Protein AF-A0A3D3HCY0-F1 (afdb_monomer_lite)

Sequence (60 aa):
KLMTYIMATRFLTDYIDGDNYYKIKYPLHNLQRTRVQLTLLQDMEAQWDKMVHIIKKISK

Structure (mmCIF, N/CA/C/O backbone):
data_AF-A0A3D3HCY0-F1
#
_entry.id   AF-A0A3D3HCY0-F1
#
loop_
_atom_site.group_PDB
_atom_site.id
_atom_site.type_symbol
_atom_site.label_atom_id
_atom_site.label_alt_id
_atom_site.label_comp_id
_atom_site.label_asym_id
_atom_site.label_entity_id
_atom_site.label_seq_id
_atom_site.pdbx_PDB_ins_code
_atom_site.Cartn_x
_atom_site.Cartn_y
_atom_site.Cartn_z
_atom_site.occupancy
_atom_site.B_iso_or_equiv
_atom_site.auth_seq_id
_atom_site.auth_comp_id
_atom_site.auth_asym_id
_atom_site.auth_atom_id
_atom_site.pdbx_PDB_model_num
ATOM 1 N N . LYS A 1 1 ? -3.914 4.915 7.8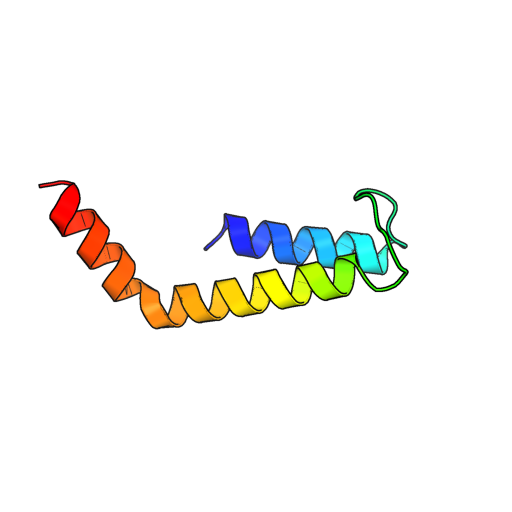40 1.00 90.19 1 LYS A N 1
ATOM 2 C CA . LYS A 1 1 ? -4.592 4.859 6.524 1.00 90.19 1 LYS A CA 1
ATOM 3 C C . LYS A 1 1 ? -3.910 5.777 5.517 1.00 90.19 1 LYS A C 1
ATOM 5 O O . LYS A 1 1 ? -3.266 5.257 4.623 1.00 90.19 1 LYS A O 1
ATOM 10 N N . LEU A 1 2 ? -3.936 7.107 5.706 1.00 96.38 2 LEU A N 1
ATOM 11 C CA . LEU A 1 2 ? -3.356 8.053 4.737 1.00 96.38 2 LEU A CA 1
ATOM 12 C C . LEU A 1 2 ? -1.873 7.793 4.420 1.00 96.38 2 LEU A C 1
ATOM 14 O O . LEU A 1 2 ? -1.512 7.750 3.254 1.00 96.38 2 LEU A O 1
ATOM 18 N N . MET A 1 3 ? -1.029 7.551 5.430 1.00 97.94 3 MET A N 1
ATOM 19 C CA . MET A 1 3 ? 0.393 7.272 5.188 1.00 97.94 3 MET A CA 1
ATOM 20 C C . MET A 1 3 ? 0.609 6.003 4.347 1.00 97.94 3 MET A C 1
ATOM 22 O O . MET A 1 3 ? 1.363 6.027 3.382 1.00 97.94 3 MET A O 1
ATOM 26 N N . THR A 1 4 ? -0.096 4.915 4.670 1.00 98.00 4 THR A N 1
ATOM 27 C CA . THR A 1 4 ? -0.067 3.654 3.911 1.00 98.00 4 THR A CA 1
ATOM 28 C C . THR A 1 4 ? -0.485 3.867 2.455 1.00 98.00 4 THR A C 1
ATOM 30 O O . THR A 1 4 ? 0.186 3.395 1.542 1.00 98.00 4 THR A O 1
ATOM 33 N N . TYR A 1 5 ? -1.550 4.645 2.235 1.00 98.44 5 TYR A N 1
ATOM 34 C CA . TYR A 1 5 ? -2.012 5.011 0.898 1.00 98.44 5 TYR A CA 1
ATOM 35 C C . TYR A 1 5 ? -0.971 5.842 0.134 1.00 98.44 5 TYR A C 1
ATOM 37 O O . TYR A 1 5 ? -0.627 5.506 -0.994 1.00 98.44 5 TYR A O 1
ATOM 45 N N . ILE A 1 6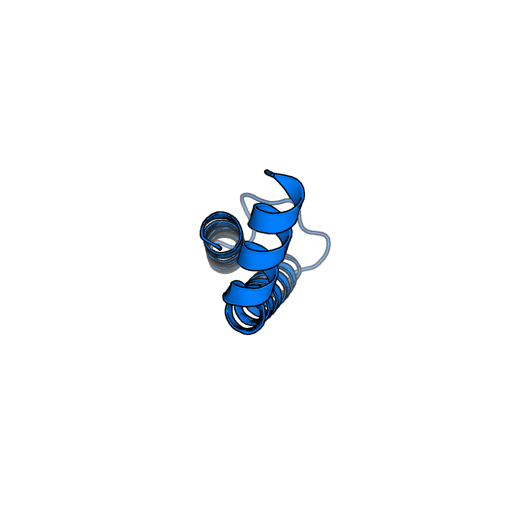 ? -0.400 6.876 0.764 1.00 98.62 6 ILE A N 1
ATOM 46 C CA . ILE A 1 6 ? 0.665 7.695 0.166 1.00 98.62 6 ILE A CA 1
ATOM 47 C C . ILE A 1 6 ? 1.856 6.819 -0.235 1.00 98.62 6 ILE A C 1
ATOM 49 O O . ILE A 1 6 ? 2.398 6.998 -1.323 1.00 98.62 6 ILE A O 1
ATOM 53 N N . MET A 1 7 ? 2.252 5.854 0.598 1.00 98.69 7 MET A N 1
ATOM 54 C CA . MET A 1 7 ? 3.348 4.941 0.264 1.00 98.69 7 MET A CA 1
ATOM 55 C C . MET A 1 7 ? 3.012 4.030 -0.918 1.00 98.69 7 MET A C 1
ATOM 57 O O . MET A 1 7 ? 3.852 3.881 -1.803 1.00 98.69 7 MET A O 1
ATOM 61 N N . ALA A 1 8 ? 1.800 3.466 -0.974 1.00 98.69 8 ALA A N 1
ATOM 62 C CA . ALA A 1 8 ? 1.347 2.684 -2.125 1.00 98.69 8 ALA A CA 1
ATOM 63 C C . ALA A 1 8 ? 1.426 3.501 -3.423 1.00 98.69 8 ALA A C 1
ATOM 65 O O . ALA A 1 8 ? 2.012 3.044 -4.404 1.00 98.69 8 ALA A O 1
ATOM 66 N N . THR A 1 9 ? 0.907 4.731 -3.401 1.00 98.69 9 THR A N 1
ATOM 67 C CA . THR A 1 9 ? 0.951 5.643 -4.548 1.00 98.69 9 THR A CA 1
ATOM 68 C C . THR A 1 9 ? 2.386 5.958 -4.949 1.00 98.69 9 THR A C 1
ATOM 70 O O . THR A 1 9 ? 2.721 5.842 -6.119 1.00 98.69 9 THR A O 1
ATOM 73 N N . ARG A 1 10 ? 3.266 6.286 -3.994 1.00 98.75 10 ARG A N 1
ATOM 74 C CA . ARG A 1 10 ? 4.670 6.616 -4.287 1.00 98.75 10 ARG A CA 1
ATOM 75 C C . ARG A 1 10 ? 5.435 5.448 -4.898 1.00 98.75 10 ARG A C 1
ATOM 77 O O . ARG A 1 10 ? 6.171 5.664 -5.852 1.00 98.75 10 ARG A O 1
ATOM 84 N N . PHE A 1 11 ? 5.263 4.231 -4.381 1.00 98.81 11 PHE A N 1
ATOM 85 C CA . PHE A 1 11 ? 5.895 3.052 -4.976 1.00 98.81 11 PHE A CA 1
ATOM 86 C C . PHE A 1 11 ? 5.347 2.757 -6.374 1.00 98.81 11 PHE A C 1
ATOM 88 O O . PHE A 1 11 ? 6.112 2.389 -7.260 1.00 98.81 11 PHE A O 1
ATOM 95 N N . LEU A 1 12 ? 4.044 2.945 -6.597 1.00 98.81 12 LEU A N 1
ATOM 96 C CA . LEU A 1 12 ? 3.442 2.731 -7.909 1.00 98.81 12 LEU A CA 1
ATOM 97 C C . LEU A 1 12 ? 3.918 3.765 -8.929 1.00 98.81 12 LEU A C 1
ATOM 99 O O . LEU A 1 12 ? 4.275 3.392 -10.040 1.00 98.81 12 LEU A O 1
ATOM 103 N N . THR A 1 13 ? 3.938 5.042 -8.548 1.00 98.75 13 THR A N 1
ATOM 104 C CA . THR A 1 13 ? 4.455 6.116 -9.397 1.00 98.75 13 THR A CA 1
ATOM 105 C C . THR A 1 13 ? 5.915 5.866 -9.741 1.00 98.75 13 THR A C 1
ATOM 107 O O . THR A 1 13 ? 6.260 5.945 -10.911 1.00 98.75 13 THR A O 1
ATOM 110 N N . ASP A 1 14 ? 6.746 5.500 -8.761 1.00 98.75 14 ASP A N 1
ATOM 111 C CA . ASP A 1 14 ? 8.161 5.211 -9.011 1.00 98.75 14 ASP A CA 1
ATOM 112 C C . ASP A 1 14 ? 8.340 4.018 -9.962 1.00 98.75 14 ASP A C 1
ATOM 114 O O . ASP A 1 14 ? 9.133 4.093 -10.889 1.00 98.75 14 ASP A O 1
ATOM 118 N N . TYR A 1 15 ? 7.534 2.960 -9.816 1.00 98.69 15 TYR A N 1
ATOM 119 C CA . TYR A 1 15 ? 7.548 1.823 -10.743 1.00 98.69 15 TYR A CA 1
ATOM 120 C C . TYR A 1 15 ? 7.171 2.211 -12.180 1.00 98.69 15 TYR A C 1
ATOM 122 O O . TYR A 1 15 ? 7.794 1.746 -13.131 1.00 98.69 15 TYR A O 1
ATOM 130 N N . ILE A 1 16 ? 6.166 3.076 -12.349 1.00 98.56 16 ILE A N 1
ATOM 131 C CA . ILE A 1 16 ? 5.749 3.575 -13.671 1.00 98.56 16 ILE A CA 1
ATOM 132 C C . ILE A 1 16 ? 6.819 4.498 -14.272 1.00 98.56 16 ILE A C 1
ATOM 134 O O . ILE A 1 16 ? 7.011 4.492 -15.486 1.00 98.56 16 ILE A O 1
ATOM 138 N N . ASP A 1 17 ? 7.528 5.252 -13.432 1.00 98.38 17 ASP A N 1
ATOM 139 C CA . ASP A 1 17 ? 8.607 6.163 -13.830 1.00 98.38 17 ASP A CA 1
ATOM 140 C C . ASP A 1 17 ? 9.947 5.446 -14.104 1.00 98.38 17 ASP A C 1
ATOM 142 O O . ASP A 1 17 ? 10.917 6.073 -14.519 1.00 98.38 17 ASP A O 1
ATOM 146 N N . GLY A 1 18 ? 10.017 4.122 -13.917 1.00 97.69 18 GLY A N 1
ATOM 147 C CA . GLY A 1 18 ? 11.224 3.331 -14.184 1.00 97.69 18 GLY A CA 1
ATOM 148 C C . GLY A 1 18 ? 12.163 3.157 -12.985 1.00 97.69 18 GLY A C 1
ATOM 149 O O . GLY A 1 18 ? 13.345 2.887 -13.179 1.00 97.69 18 GLY A O 1
ATOM 150 N N . ASP A 1 19 ? 11.641 3.262 -11.760 1.00 97.81 19 ASP A N 1
ATOM 151 C CA . ASP A 1 19 ? 12.337 3.015 -10.489 1.00 97.81 19 ASP A CA 1
ATOM 152 C C . ASP A 1 19 ? 13.514 3.979 -10.199 1.00 97.81 19 ASP A C 1
ATOM 154 O O . ASP A 1 19 ? 14.588 3.571 -9.745 1.00 97.81 19 ASP A O 1
ATOM 158 N N . ASN A 1 20 ? 13.311 5.281 -10.436 1.00 97.19 20 ASN A N 1
ATOM 159 C CA . ASN A 1 20 ? 14.343 6.319 -10.290 1.00 97.19 20 ASN A CA 1
ATOM 160 C C . ASN A 1 20 ? 14.557 6.797 -8.843 1.00 97.19 20 ASN A C 1
ATOM 162 O O . ASN A 1 20 ? 15.638 7.287 -8.500 1.00 97.19 20 ASN A O 1
ATOM 166 N N . TYR A 1 21 ? 13.535 6.709 -7.990 1.00 98.12 21 TYR A N 1
ATOM 167 C CA . TYR A 1 21 ? 13.547 7.294 -6.649 1.00 98.12 21 TYR A CA 1
ATOM 168 C C . TYR A 1 21 ? 13.948 6.284 -5.567 1.00 98.12 21 TYR A C 1
ATOM 170 O O . TYR A 1 21 ? 14.840 6.548 -4.752 1.00 98.12 21 TYR A O 1
ATOM 178 N N . TYR A 1 22 ? 13.286 5.125 -5.509 1.00 98.06 22 TYR A N 1
ATOM 179 C CA . TYR A 1 22 ? 13.553 4.106 -4.498 1.00 98.06 22 TYR A CA 1
ATOM 180 C C . TYR A 1 22 ? 14.537 3.060 -5.014 1.00 98.06 22 TYR A C 1
ATOM 182 O O . TYR A 1 22 ? 14.337 2.443 -6.051 1.00 98.06 22 TYR A O 1
ATOM 190 N N . LYS A 1 23 ? 15.557 2.735 -4.209 1.00 98.00 23 LYS A N 1
ATOM 191 C CA . LYS A 1 23 ? 16.460 1.618 -4.520 1.00 98.00 23 LYS A CA 1
ATOM 192 C C . LYS A 1 23 ? 15.678 0.303 -4.656 1.00 98.00 23 LYS A C 1
ATOM 194 O O . LYS A 1 23 ? 14.994 -0.132 -3.712 1.00 98.00 23 LYS A O 1
ATOM 199 N N . ILE A 1 24 ? 15.847 -0.356 -5.801 1.00 98.44 24 ILE A N 1
ATOM 200 C CA . ILE A 1 24 ? 15.288 -1.677 -6.103 1.00 98.44 24 ILE A CA 1
ATOM 201 C C . ILE A 1 24 ? 16.352 -2.778 -6.033 1.00 98.44 24 ILE A C 1
ATOM 203 O O . ILE A 1 24 ? 17.551 -2.520 -6.026 1.00 98.44 24 ILE A O 1
ATOM 207 N N . LYS A 1 25 ? 15.891 -4.030 -5.940 1.00 98.19 25 LYS A N 1
ATOM 208 C CA . LYS A 1 25 ? 16.736 -5.237 -5.971 1.00 98.19 25 LYS A CA 1
ATOM 209 C C . LYS A 1 25 ? 16.460 -6.099 -7.208 1.00 98.19 25 LYS A C 1
ATOM 211 O O . LYS A 1 25 ? 17.268 -6.954 -7.538 1.00 98.19 25 LYS A O 1
ATOM 216 N N . TYR A 1 26 ? 15.304 -5.907 -7.842 1.00 98.19 26 TYR A N 1
ATOM 217 C CA . TYR A 1 26 ? 14.828 -6.618 -9.027 1.00 98.19 26 TYR A CA 1
ATOM 218 C C . TYR A 1 26 ? 13.740 -5.768 -9.715 1.00 98.19 26 TYR A C 1
ATOM 220 O O . TYR A 1 26 ? 13.118 -4.950 -9.030 1.00 98.19 26 TYR A O 1
ATOM 228 N N . PRO A 1 27 ? 13.466 -5.966 -11.021 1.00 97.69 27 PRO A N 1
ATOM 229 C CA . PRO A 1 27 ? 12.628 -5.056 -11.820 1.00 97.69 27 PRO A CA 1
ATOM 230 C C . PRO A 1 27 ? 11.180 -4.853 -11.352 1.00 97.69 27 PRO A C 1
ATOM 232 O O . PRO A 1 27 ? 10.534 -3.904 -11.756 1.00 97.69 27 PRO A O 1
ATOM 235 N N . LEU A 1 28 ? 10.626 -5.748 -10.528 1.00 98.44 28 LEU A N 1
ATOM 236 C CA . LEU A 1 28 ? 9.240 -5.655 -10.036 1.00 98.44 28 LEU A CA 1
ATOM 237 C C . LEU A 1 28 ? 9.153 -5.236 -8.562 1.00 98.44 28 LEU A C 1
ATOM 239 O O . LEU A 1 28 ? 8.102 -5.380 -7.934 1.00 98.44 28 LEU A O 1
ATOM 243 N N . HIS A 1 29 ? 10.252 -4.760 -7.973 1.00 98.62 29 HIS A N 1
ATOM 244 C CA . HIS A 1 29 ? 10.342 -4.572 -6.525 1.00 98.62 29 HIS A CA 1
ATOM 245 C C . HIS A 1 29 ? 9.393 -3.483 -6.013 1.00 98.62 29 HIS A C 1
ATOM 247 O O . HIS A 1 29 ? 8.697 -3.707 -5.021 1.00 98.62 29 HIS A O 1
ATOM 253 N N . ASN A 1 30 ? 9.309 -2.333 -6.687 1.00 98.69 30 ASN A N 1
ATOM 254 C CA . ASN A 1 30 ? 8.369 -1.286 -6.290 1.00 98.69 30 ASN A CA 1
ATOM 255 C C . ASN A 1 30 ? 6.913 -1.685 -6.563 1.00 98.69 30 ASN A C 1
ATOM 257 O O . ASN A 1 30 ? 6.071 -1.470 -5.696 1.00 98.69 30 ASN A O 1
ATOM 261 N N . LEU A 1 31 ? 6.621 -2.401 -7.655 1.00 98.75 31 LEU A N 1
ATOM 262 C CA . LEU A 1 31 ? 5.289 -2.978 -7.876 1.00 98.75 31 LEU A CA 1
ATOM 263 C C . LEU A 1 31 ? 4.878 -3.944 -6.751 1.00 98.75 31 LEU A C 1
ATOM 265 O O . LEU A 1 31 ? 3.741 -3.913 -6.273 1.00 98.75 31 LEU A O 1
ATOM 269 N N . GLN A 1 32 ? 5.797 -4.796 -6.293 1.00 98.75 32 GLN A N 1
ATOM 270 C CA . GLN A 1 32 ? 5.550 -5.678 -5.154 1.00 98.75 32 GLN A CA 1
ATOM 271 C C . GLN A 1 32 ? 5.303 -4.880 -3.867 1.00 98.75 32 GLN A C 1
ATOM 273 O O . GLN A 1 32 ? 4.364 -5.192 -3.133 1.00 98.75 32 GLN A O 1
ATOM 278 N N . ARG A 1 33 ? 6.093 -3.830 -3.605 1.00 98.75 33 ARG A N 1
ATOM 279 C CA . ARG A 1 33 ? 5.880 -2.932 -2.457 1.00 98.75 33 ARG A CA 1
ATOM 280 C C . ARG A 1 33 ? 4.507 -2.263 -2.513 1.00 98.75 33 ARG A C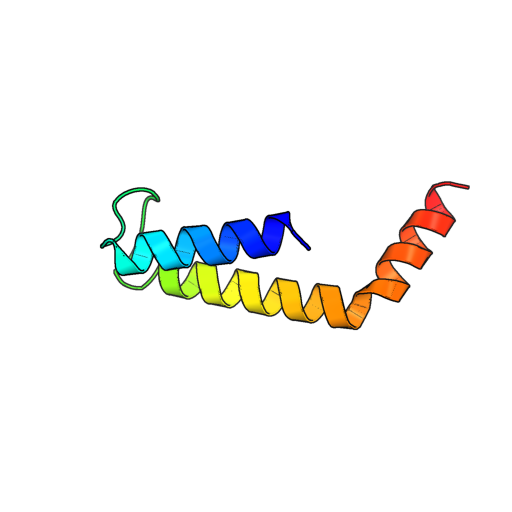 1
ATOM 282 O O . ARG A 1 33 ? 3.820 -2.250 -1.494 1.00 98.75 33 ARG A O 1
ATOM 289 N N . THR A 1 34 ? 4.075 -1.788 -3.681 1.00 98.81 34 THR A N 1
ATOM 290 C CA . THR A 1 34 ? 2.729 -1.234 -3.893 1.00 98.81 34 THR A CA 1
ATOM 291 C C . THR A 1 34 ? 1.649 -2.222 -3.476 1.00 98.81 34 THR A C 1
ATOM 293 O O . THR A 1 34 ? 0.782 -1.870 -2.681 1.00 98.81 34 THR A O 1
ATOM 296 N N . ARG A 1 35 ? 1.716 -3.472 -3.958 1.00 98.75 35 ARG A N 1
ATOM 297 C CA . ARG A 1 35 ? 0.728 -4.512 -3.619 1.00 98.75 35 ARG A CA 1
ATOM 298 C C . ARG A 1 35 ? 0.647 -4.746 -2.114 1.00 98.75 35 ARG A C 1
ATOM 300 O O . ARG A 1 35 ? -0.448 -4.747 -1.568 1.00 98.75 35 ARG A O 1
ATOM 307 N N . VAL A 1 36 ? 1.795 -4.850 -1.442 1.00 98.75 36 VAL A N 1
ATOM 308 C CA . VAL A 1 36 ? 1.848 -5.013 0.020 1.00 98.75 36 VAL A CA 1
ATOM 309 C C . VAL A 1 36 ? 1.193 -3.832 0.743 1.00 98.75 36 VAL A C 1
ATOM 311 O O . VAL A 1 36 ? 0.416 -4.047 1.669 1.00 98.75 36 VAL A O 1
ATOM 314 N N . GLN A 1 37 ? 1.466 -2.589 0.327 1.00 98.75 37 GLN A N 1
ATOM 315 C CA . GLN A 1 37 ? 0.851 -1.410 0.951 1.00 98.75 37 GLN A CA 1
ATOM 316 C C . GLN A 1 37 ? -0.666 -1.349 0.717 1.00 98.75 37 GLN A C 1
ATOM 318 O O . GLN A 1 37 ? -1.400 -0.972 1.627 1.00 98.75 37 GLN A O 1
ATOM 323 N N . LEU A 1 38 ? -1.147 -1.744 -0.466 1.00 98.69 38 LEU A N 1
ATOM 324 C CA . LEU A 1 38 ? -2.583 -1.800 -0.756 1.00 98.69 38 LEU A CA 1
ATOM 325 C C . LEU A 1 38 ? -3.292 -2.887 0.060 1.00 98.69 38 LEU A C 1
ATOM 327 O O . LEU A 1 38 ? -4.338 -2.605 0.637 1.00 98.69 38 LEU A O 1
ATOM 331 N N . THR A 1 39 ? -2.708 -4.082 0.179 1.00 98.69 39 THR A N 1
ATOM 332 C CA . THR A 1 39 ? -3.248 -5.142 1.048 1.00 98.69 39 THR A CA 1
ATOM 333 C C . THR A 1 39 ? -3.301 -4.683 2.503 1.00 98.69 39 THR A C 1
ATOM 335 O O . THR A 1 39 ? -4.338 -4.801 3.147 1.00 98.69 39 THR A O 1
ATOM 338 N N . LEU A 1 40 ? -2.231 -4.054 3.003 1.00 98.62 40 LEU A N 1
ATOM 339 C CA . LEU A 1 40 ? -2.227 -3.490 4.352 1.00 98.62 40 LEU A CA 1
ATOM 340 C C . LEU A 1 40 ? -3.319 -2.426 4.528 1.00 98.62 40 LEU A C 1
ATOM 342 O O . LEU A 1 40 ? -3.963 -2.376 5.572 1.00 98.62 40 LEU A O 1
ATOM 346 N N . LEU A 1 41 ? -3.539 -1.565 3.531 1.00 98.50 41 LEU A N 1
ATOM 347 C CA . LEU A 1 41 ? -4.597 -0.560 3.592 1.00 98.50 41 LEU A CA 1
ATOM 348 C C . LEU A 1 41 ? -5.985 -1.210 3.697 1.00 98.50 41 LEU A C 1
ATOM 350 O O . LEU A 1 41 ? -6.766 -0.786 4.546 1.00 98.50 41 LEU A O 1
ATOM 354 N N . GLN A 1 42 ? -6.253 -2.252 2.906 1.00 98.50 42 GLN A N 1
ATOM 355 C CA . GLN A 1 42 ? -7.506 -3.014 2.956 1.00 98.50 42 GLN A CA 1
ATOM 356 C C . GLN A 1 42 ? -7.718 -3.667 4.328 1.00 98.50 42 GLN A C 1
ATOM 358 O O . GLN A 1 42 ? -8.797 -3.542 4.909 1.00 98.50 42 GLN A O 1
ATOM 363 N N . ASP A 1 43 ? -6.679 -4.284 4.894 1.00 98.44 43 ASP A N 1
ATOM 364 C CA . ASP A 1 43 ? -6.746 -4.889 6.229 1.00 98.44 43 ASP A CA 1
ATOM 365 C C . ASP A 1 43 ? -7.013 -3.835 7.317 1.00 98.44 43 ASP A C 1
ATOM 367 O O . ASP A 1 43 ? -7.843 -4.037 8.208 1.00 98.44 43 ASP A O 1
ATOM 371 N N . MET A 1 44 ? -6.357 -2.670 7.228 1.00 98.06 44 MET A N 1
ATOM 372 C CA . MET A 1 44 ? -6.590 -1.546 8.142 1.00 98.06 44 MET A CA 1
ATOM 373 C C . MET A 1 44 ? -8.016 -0.997 8.044 1.00 98.06 44 MET A C 1
ATOM 375 O O . MET A 1 44 ? -8.557 -0.527 9.046 1.00 98.06 44 MET A O 1
ATOM 379 N N . GLU A 1 45 ? -8.612 -0.997 6.853 1.00 97.88 45 GLU A N 1
ATOM 380 C CA . GLU A 1 45 ? -10.001 -0.581 6.649 1.00 97.88 45 GLU A CA 1
ATOM 381 C C . GLU A 1 45 ? -10.974 -1.603 7.234 1.00 97.88 45 GLU A C 1
ATOM 383 O O . GLU A 1 45 ? -11.856 -1.219 8.002 1.00 97.88 45 GLU A O 1
ATOM 388 N N . ALA A 1 46 ? -10.754 -2.895 6.977 1.00 98.44 46 ALA A N 1
ATOM 389 C CA . ALA A 1 46 ? -11.563 -3.979 7.533 1.00 98.44 46 ALA A CA 1
ATOM 390 C C . ALA A 1 46 ? -11.512 -4.039 9.072 1.00 98.44 46 ALA A C 1
ATOM 392 O O . ALA A 1 46 ? -12.476 -4.451 9.717 1.00 98.44 46 ALA A O 1
ATOM 393 N N . GLN A 1 47 ? -10.397 -3.622 9.679 1.00 98.12 47 GLN A N 1
ATOM 394 C CA . GLN A 1 47 ? -10.180 -3.661 11.131 1.00 98.12 47 GLN A CA 1
ATOM 395 C C . GLN A 1 47 ? -10.285 -2.290 11.815 1.00 98.12 47 GLN A C 1
ATOM 397 O O . GLN A 1 47 ? -9.936 -2.162 12.995 1.00 98.12 47 GLN A O 1
ATOM 402 N N . TRP A 1 48 ? -10.762 -1.263 11.108 1.00 97.69 48 TRP A N 1
ATOM 403 C CA . TRP A 1 48 ? -10.694 0.127 11.561 1.00 97.69 48 TRP A CA 1
ATOM 404 C C . TRP A 1 48 ? -11.305 0.350 12.950 1.00 97.69 48 TRP A C 1
ATOM 406 O O . TRP A 1 48 ? -10.654 0.910 13.837 1.00 97.69 48 TRP A O 1
ATOM 416 N N . ASP A 1 49 ? -12.518 -0.149 13.179 1.00 98.06 49 ASP A N 1
ATOM 417 C CA . ASP A 1 49 ? -13.222 0.045 14.451 1.00 98.06 49 ASP A CA 1
ATOM 418 C C . ASP A 1 49 ? -12.509 -0.647 15.616 1.00 98.06 49 ASP A C 1
ATOM 420 O O . ASP A 1 49 ? -12.410 -0.092 16.714 1.00 98.06 49 ASP A O 1
ATOM 424 N N . LYS A 1 50 ? -11.930 -1.828 15.365 1.00 98.38 50 LYS A N 1
ATOM 425 C CA . LYS A 1 50 ? -11.129 -2.559 16.353 1.00 98.38 50 LYS A CA 1
ATOM 426 C C . LYS A 1 50 ? -9.876 -1.773 16.729 1.00 98.38 50 LYS A C 1
ATOM 428 O O . LYS A 1 50 ? -9.570 -1.653 17.915 1.00 98.38 50 LYS A O 1
ATOM 433 N N . MET A 1 51 ? -9.173 -1.205 15.748 1.00 97.62 51 M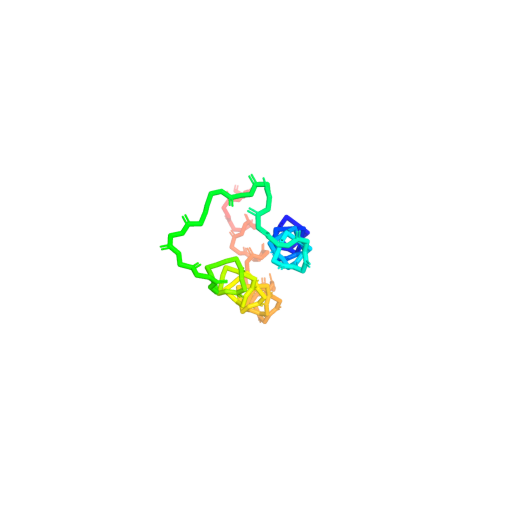ET A N 1
ATOM 434 C CA . MET A 1 51 ? -8.000 -0.362 16.000 1.00 97.62 51 MET A CA 1
ATOM 435 C C . MET A 1 51 ? -8.361 0.865 16.848 1.00 97.62 51 MET A C 1
ATOM 437 O O . MET A 1 51 ? -7.698 1.141 17.848 1.00 97.62 51 MET A O 1
ATOM 441 N N . VAL A 1 52 ? -9.440 1.572 16.491 1.00 97.44 52 VAL A N 1
ATOM 442 C CA . VAL A 1 52 ? -9.926 2.741 17.244 1.00 97.44 52 VAL A CA 1
ATOM 443 C C . VAL A 1 52 ? -10.320 2.354 18.671 1.00 97.44 52 VAL A C 1
ATOM 445 O O . VAL A 1 52 ? -9.988 3.074 19.615 1.00 97.44 52 VAL A O 1
ATOM 448 N N . HIS A 1 53 ? -10.994 1.217 18.853 1.00 98.12 53 HIS A N 1
ATOM 449 C CA . HIS A 1 53 ? -11.361 0.710 20.175 1.00 98.12 53 HIS A CA 1
ATOM 450 C C . HIS A 1 53 ? -10.131 0.424 21.048 1.00 98.12 53 HIS A C 1
ATOM 452 O O . HIS A 1 53 ? -10.101 0.833 22.209 1.00 98.12 53 HIS A O 1
ATOM 458 N N 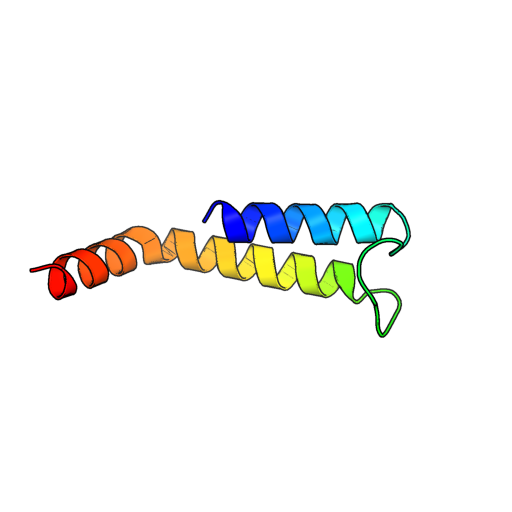. ILE A 1 54 ? -9.103 -0.227 20.493 1.00 98.06 54 ILE A N 1
ATOM 459 C CA . ILE A 1 54 ? -7.851 -0.520 21.207 1.00 98.06 54 ILE A CA 1
ATOM 460 C C . ILE A 1 54 ? -7.176 0.775 21.670 1.00 98.06 54 ILE A C 1
ATOM 462 O O . ILE A 1 54 ? -6.816 0.878 22.841 1.00 98.06 54 ILE A O 1
ATOM 466 N N . ILE A 1 55 ? -7.065 1.782 20.796 1.00 97.62 55 ILE A N 1
ATOM 467 C CA . ILE A 1 55 ? -6.481 3.083 21.158 1.00 97.62 55 ILE A CA 1
ATOM 468 C C . ILE A 1 55 ? -7.276 3.725 22.301 1.00 97.62 55 ILE A C 1
ATOM 470 O O . ILE A 1 55 ? -6.695 4.095 23.316 1.00 97.62 55 ILE A O 1
ATOM 474 N N . LYS A 1 56 ? -8.611 3.776 22.198 1.00 97.94 56 LYS A N 1
ATOM 475 C CA . LYS A 1 56 ? -9.475 4.335 23.254 1.00 97.94 56 LYS A CA 1
ATOM 476 C C . LYS A 1 56 ? -9.339 3.610 24.595 1.00 97.94 56 LYS A C 1
ATOM 478 O O . LYS A 1 56 ? -9.502 4.247 25.630 1.00 97.94 56 LYS A O 1
ATOM 483 N N . LYS A 1 57 ? -9.087 2.298 24.586 1.0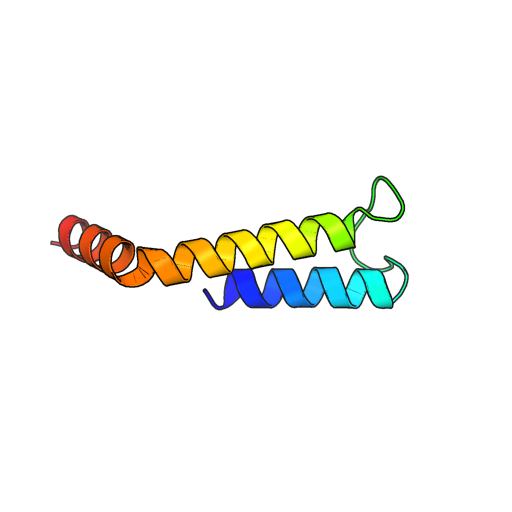0 97.75 57 LYS A N 1
ATOM 484 C CA . LYS A 1 57 ? -8.876 1.506 25.805 1.00 97.75 57 LYS A CA 1
ATOM 485 C C . LYS A 1 57 ? -7.547 1.841 26.486 1.00 97.75 57 LYS A C 1
ATOM 487 O O . LYS A 1 57 ? -7.494 1.804 27.705 1.00 97.75 57 LYS A O 1
ATOM 492 N N . ILE A 1 58 ? -6.502 2.129 25.710 1.00 97.38 58 ILE A N 1
ATOM 493 C CA . ILE A 1 58 ? -5.151 2.420 26.221 1.00 97.38 58 ILE A CA 1
ATOM 494 C C . ILE A 1 58 ? -5.002 3.895 26.618 1.00 97.38 58 ILE A C 1
ATOM 496 O O . ILE A 1 58 ? -4.241 4.213 27.520 1.00 97.38 58 ILE A O 1
ATOM 500 N N . SER A 1 59 ? -5.713 4.804 25.949 1.00 94.56 59 SER A N 1
ATOM 501 C CA . SER A 1 59 ? -5.684 6.243 26.251 1.00 94.56 59 SER A CA 1
ATOM 502 C C . SER A 1 59 ? -6.589 6.662 27.422 1.00 94.56 59 SER A C 1
ATOM 504 O O . SER A 1 59 ? -6.762 7.860 27.638 1.00 94.56 59 SER A O 1
ATOM 506 N N . LYS A 1 60 ? -7.194 5.704 28.132 1.00 64.19 60 LYS A N 1
ATOM 507 C CA . LYS A 1 60 ? -7.913 5.909 29.396 1.00 64.19 60 LYS A CA 1
ATOM 508 C C . LYS A 1 60 ? -7.031 5.481 30.556 1.00 64.19 60 LYS A C 1
ATOM 510 O O . LYS A 1 60 ? -7.105 6.167 31.594 1.00 64.19 60 LYS A O 1
#

Foldseek 3Di:
DVVLVVLLVVLVVCLVVQNPPDDDDDSCRSVVVSVVSVVVVVVCVVCVVVVVVVVVVVVD

Radius of gyration: 14.93 Å; chains: 1; bounding box: 30×15×44 Å

Secondary structure (DSSP, 8-state):
-HHHHHHHHHHHHHHHTTS-SS--SSTTHHHHHHHHHHHHHHHHHHTHHHHHHHHHHH--

pLDDT: mean 97.51, std 4.51, range [64.19, 98.81]